Protein AF-F3C8N7-F1 (afdb_monomer)

Mean predicted aligned error: 11.0 Å

Solvent-accessible surface area (backbone atoms only — not comparable to full-atom values): 7914 Å² total; per-residue (Å²): 116,58,71,68,59,52,51,53,50,13,52,61,64,17,47,60,56,50,54,54,50,49,57,53,52,74,71,42,91,76,75,49,71,67,58,54,52,52,49,19,49,53,39,10,51,47,38,27,49,31,19,52,53,19,21,53,52,24,46,58,45,54,74,74,28,87,86,47,69,67,61,54,56,51,51,55,50,50,54,50,52,49,50,51,49,50,56,68,68,52,68,75,90,74,71,69,91,76,67,103,79,82,56,69,64,59,53,50,51,51,49,38,54,62,50,31,53,59,41,19,54,50,13,26,56,44,46,80,42,92,56,66,59,68,62,51,17,50,45,24,11,50,49,35,40,107

Sequence (146 aa):
MNPISLLFLALAMSTDAFAAALGKGASLHKPRFIEALRTGLIFGAIETITPVIGWGIGQVAARFAESWDHWIAFTLLLVLGLHMIYNGIKHDDDEEQEKPGQHSFWILAVTAFATSIDALAVGVGLAFVDVNIVIAALAIGLATTV

Organism: NCBI:txid875330

Radius of gyration: 16.96 Å; Cα contacts (8 Å, |Δi|>4): 131; chains: 1; bounding box: 47×24×51 Å

Secondary structure (DSSP, 8-state):
--HHHHHHHHHHHHHHHHHHHHHHHHHSSS--HHHHHHHHHHHHHHHHHHHHHHHHHHHHHHHH-TTTHHHHHHHHHHHHHHHHHHHHHS--TT-----TTS-HHHHHHHHHHHHTHHHHHHHHHHTTS---HHHHHHHHHHHHH-

Foldseek 3Di:
DPVVVLLVVLLVLLVLLVVVLVVVVVVDPDDDPVNLLVLLLLLLVLLLVQLVLLLVVLLVVCVVCPPPVPVVLVVLVVVVVVVVVVVVVPPPPPPDPPDPPDCPVVVSNVSSNVSSVVSSSVSSVCNVPPDDSNVSSNSNSVSNSD

InterPro domains:
  IPR003810 Putative manganese efflux pump [PF02659] (31-146)
  IPR003810 Putative manganese efflux pump [PTHR35529] (1-146)
  IPR022929 Manganese exporter MntP [MF_01521] (1-146)

pLDDT: mean 72.27, std 13.89, range [35.53, 88.5]

Structure (mmCIF, N/CA/C/O backbone):
data_AF-F3C8N7-F1
#
_entry.id   AF-F3C8N7-F1
#
loop_
_atom_site.group_PDB
_atom_site.id
_atom_site.type_symbol
_atom_site.label_atom_id
_atom_site.label_alt_id
_atom_site.label_comp_id
_atom_site.label_asym_id
_atom_site.label_entity_id
_atom_site.label_seq_id
_atom_site.pdbx_PDB_ins_code
_atom_site.Cartn_x
_atom_site.Cartn_y
_atom_site.Cartn_z
_atom_site.occupancy
_atom_site.B_iso_or_equiv
_atom_site.auth_seq_id
_atom_site.auth_comp_id
_atom_site.auth_asym_id
_atom_site.auth_atom_id
_atom_site.pdbx_PDB_model_num
ATOM 1 N N . MET A 1 1 ? 16.651 1.439 -5.099 1.00 66.62 1 MET A N 1
ATOM 2 C CA . MET A 1 1 ? 16.127 2.529 -4.232 1.00 66.62 1 MET A CA 1
ATOM 3 C C . MET A 1 1 ? 16.874 2.569 -2.902 1.00 66.62 1 MET A C 1
ATOM 5 O O . MET A 1 1 ? 17.287 1.518 -2.430 1.00 66.62 1 MET A O 1
ATOM 9 N N . ASN A 1 2 ? 17.042 3.752 -2.298 1.00 83.44 2 ASN A N 1
ATOM 10 C CA . ASN A 1 2 ? 17.545 3.886 -0.923 1.00 83.44 2 ASN A CA 1
ATOM 11 C C . ASN A 1 2 ? 16.449 3.421 0.067 1.00 83.44 2 ASN A C 1
ATOM 13 O O . ASN A 1 2 ? 15.290 3.791 -0.137 1.00 83.44 2 ASN A O 1
ATOM 17 N N . PRO A 1 3 ? 16.768 2.643 1.121 1.00 80.62 3 PRO A N 1
ATOM 18 C CA . PRO A 1 3 ? 15.795 2.218 2.136 1.00 80.62 3 PRO A CA 1
ATOM 19 C C . PRO A 1 3 ? 15.008 3.375 2.771 1.00 80.62 3 PRO A C 1
ATOM 21 O O . PRO A 1 3 ? 13.836 3.206 3.089 1.00 80.62 3 PRO A O 1
ATOM 24 N N . ILE A 1 4 ? 15.602 4.567 2.885 1.00 86.44 4 ILE A N 1
ATOM 25 C CA . ILE A 1 4 ? 14.912 5.765 3.391 1.00 86.44 4 ILE A CA 1
ATOM 26 C C . ILE A 1 4 ? 13.778 6.190 2.446 1.00 86.44 4 ILE A C 1
ATOM 28 O O .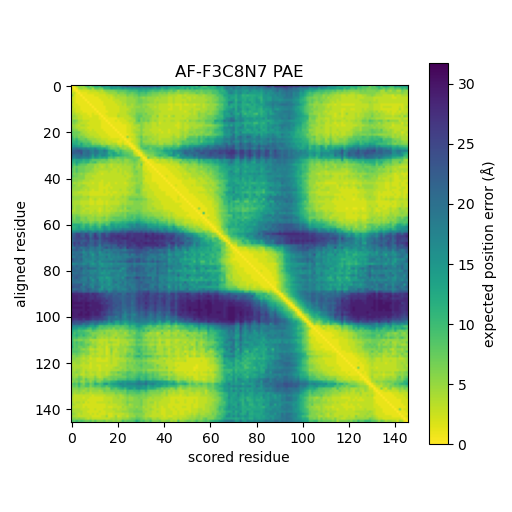 ILE A 1 4 ? 12.677 6.487 2.894 1.00 86.44 4 ILE A O 1
ATOM 32 N N . SER A 1 5 ? 14.015 6.177 1.131 1.00 85.56 5 SER A N 1
ATOM 33 C CA . SER A 1 5 ? 12.989 6.512 0.133 1.00 85.56 5 SER A CA 1
ATOM 34 C C . SER A 1 5 ? 11.854 5.493 0.121 1.00 85.56 5 SER A C 1
ATOM 36 O O . SER A 1 5 ? 10.703 5.870 -0.061 1.00 85.56 5 SER A O 1
ATOM 38 N N .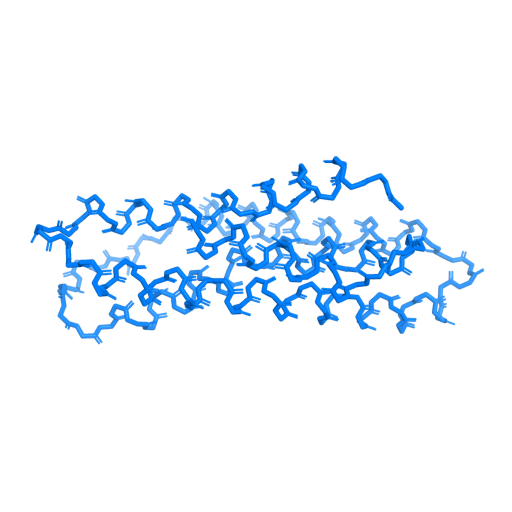 LEU A 1 6 ? 12.171 4.212 0.337 1.00 86.38 6 LEU A N 1
ATOM 39 C CA . LEU A 1 6 ? 11.162 3.163 0.455 1.00 86.38 6 LEU A CA 1
ATOM 40 C C . LEU A 1 6 ? 10.290 3.360 1.702 1.00 86.38 6 LEU A C 1
ATOM 42 O O . LEU A 1 6 ? 9.078 3.208 1.617 1.00 86.38 6 LEU A O 1
ATOM 46 N N . LEU A 1 7 ? 10.892 3.738 2.832 1.00 86.44 7 LEU A N 1
ATOM 47 C CA . LEU A 1 7 ? 10.157 4.053 4.055 1.00 86.44 7 LEU A CA 1
ATOM 48 C C . LEU A 1 7 ? 9.205 5.240 3.845 1.00 86.44 7 LEU A C 1
ATOM 50 O O . LEU A 1 7 ? 8.037 5.157 4.207 1.00 86.44 7 LEU A O 1
ATOM 54 N N . PHE A 1 8 ? 9.686 6.327 3.233 1.00 88.50 8 PHE A N 1
ATOM 55 C CA . PHE A 1 8 ? 8.840 7.484 2.930 1.00 88.50 8 PHE A CA 1
ATOM 56 C C . PHE A 1 8 ? 7.712 7.143 1.957 1.00 88.50 8 PHE A C 1
ATOM 58 O O . PHE A 1 8 ? 6.597 7.610 2.158 1.00 88.50 8 PHE A O 1
ATOM 65 N N . LEU A 1 9 ? 7.977 6.312 0.945 1.00 87.50 9 LEU A N 1
ATOM 66 C CA . LEU A 1 9 ? 6.945 5.826 0.031 1.00 87.50 9 LEU A CA 1
ATOM 67 C C . LEU A 1 9 ? 5.885 5.009 0.781 1.00 87.50 9 LEU A C 1
ATOM 69 O O . LEU A 1 9 ? 4.698 5.260 0.618 1.00 87.50 9 LEU A O 1
ATOM 73 N N . ALA A 1 10 ? 6.312 4.075 1.632 1.00 86.12 10 ALA A N 1
ATOM 74 C CA . ALA A 1 10 ? 5.411 3.241 2.419 1.00 86.12 10 ALA A CA 1
ATOM 75 C C . ALA A 1 10 ? 4.523 4.065 3.361 1.00 86.12 10 ALA A C 1
ATOM 77 O O . ALA A 1 10 ? 3.317 3.849 3.417 1.00 86.12 10 ALA A O 1
ATOM 78 N N . LEU A 1 11 ? 5.101 5.049 4.055 1.00 86.38 11 LEU A N 1
ATOM 79 C CA . LEU A 1 11 ? 4.339 5.950 4.919 1.00 86.38 11 LEU A CA 1
ATOM 80 C C . LEU A 1 11 ? 3.381 6.841 4.126 1.00 86.38 11 LEU A C 1
ATOM 82 O O . LEU A 1 11 ? 2.253 7.040 4.561 1.00 86.38 11 LEU A O 1
ATOM 86 N N . ALA A 1 12 ? 3.804 7.350 2.966 1.00 87.25 12 ALA A N 1
ATOM 87 C CA . ALA A 1 12 ? 2.946 8.170 2.119 1.00 87.25 12 ALA A CA 1
ATOM 88 C C . ALA A 1 12 ? 1.700 7.393 1.662 1.00 87.25 12 ALA A C 1
ATOM 90 O O . ALA A 1 12 ? 0.598 7.922 1.775 1.00 87.25 12 ALA A O 1
ATOM 91 N N . MET A 1 13 ? 1.864 6.137 1.234 1.00 85.31 13 MET A N 1
ATOM 92 C CA . MET A 1 13 ? 0.763 5.276 0.770 1.00 85.31 13 MET A CA 1
ATOM 93 C C . MET A 1 13 ? -0.161 4.787 1.891 1.00 85.31 13 MET A C 1
ATOM 95 O O . MET A 1 13 ? -1.336 4.540 1.664 1.00 85.31 13 MET A O 1
ATOM 99 N N . SER A 1 14 ? 0.321 4.716 3.131 1.00 87.00 14 SER A N 1
ATOM 100 C CA . SER A 1 14 ? -0.519 4.361 4.286 1.00 87.00 14 SER A CA 1
ATOM 101 C C . SER A 1 14 ? -1.517 5.471 4.681 1.00 87.00 14 SER A C 1
ATOM 103 O O . SER A 1 14 ? -2.497 5.217 5.385 1.00 87.00 14 SER A O 1
ATOM 105 N N . THR A 1 15 ? -1.320 6.712 4.216 1.00 86.19 15 THR A N 1
ATOM 106 C CA . THR A 1 15 ? -2.066 7.894 4.697 1.00 86.19 15 THR A CA 1
ATOM 107 C C . THR A 1 15 ? -3.582 7.796 4.486 1.00 86.19 15 THR A C 1
ATOM 109 O O . THR A 1 15 ? -4.343 8.129 5.398 1.00 86.19 15 THR A O 1
ATOM 112 N N . ASP A 1 16 ? -4.034 7.312 3.329 1.00 81.75 16 ASP A N 1
ATOM 113 C CA . ASP A 1 16 ? -5.465 7.243 2.998 1.00 81.75 16 ASP A CA 1
ATOM 114 C C . ASP A 1 16 ? -6.182 6.163 3.825 1.00 81.75 16 ASP A C 1
ATOM 116 O O . ASP A 1 16 ? -7.266 6.38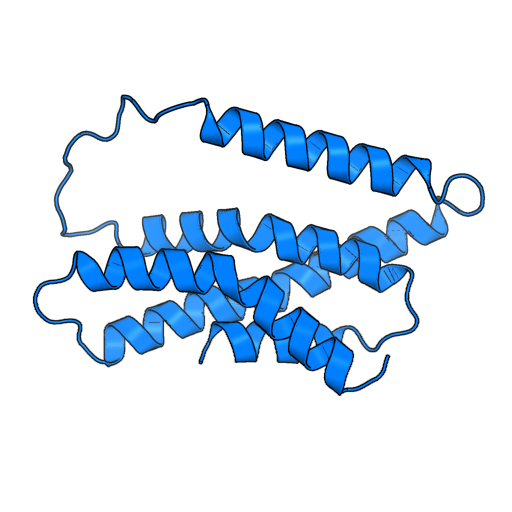8 4.377 1.00 81.75 16 ASP A O 1
ATOM 120 N N . ALA A 1 17 ? -5.527 5.015 4.013 1.00 81.94 17 ALA A N 1
ATOM 121 C CA . ALA A 1 17 ? -5.994 3.950 4.894 1.00 81.94 17 ALA A CA 1
ATOM 122 C C . ALA A 1 17 ? -6.015 4.386 6.372 1.00 81.94 17 ALA A C 1
ATOM 124 O O . ALA A 1 17 ? -6.970 4.096 7.100 1.00 81.94 17 ALA A O 1
ATOM 125 N N . PHE A 1 18 ? -5.002 5.138 6.812 1.00 82.06 18 PHE A N 1
ATOM 126 C CA . PHE A 1 18 ? -4.936 5.712 8.155 1.00 82.06 18 PHE A CA 1
ATOM 127 C C . PHE A 1 18 ? -6.072 6.712 8.411 1.00 82.06 18 PHE A C 1
ATOM 129 O O . PHE A 1 18 ? -6.735 6.646 9.451 1.00 82.06 18 PHE A O 1
ATOM 136 N N . ALA A 1 19 ? -6.359 7.597 7.454 1.00 80.94 19 ALA A N 1
ATOM 137 C CA . ALA A 1 19 ? -7.461 8.553 7.547 1.00 80.94 19 ALA A CA 1
ATOM 138 C C . ALA A 1 19 ? -8.826 7.846 7.648 1.00 80.94 19 ALA A C 1
ATOM 140 O O . ALA A 1 19 ? -9.637 8.183 8.517 1.00 80.94 19 ALA A O 1
ATOM 141 N N . ALA A 1 20 ? -9.058 6.816 6.828 1.00 76.00 20 ALA A N 1
ATOM 142 C CA . ALA A 1 20 ? -10.273 6.003 6.882 1.00 76.00 20 ALA A CA 1
ATOM 143 C C . ALA A 1 20 ? -10.424 5.260 8.225 1.00 76.00 20 ALA A C 1
ATOM 145 O O . ALA A 1 20 ? -11.511 5.236 8.817 1.00 76.00 20 ALA A O 1
ATOM 146 N N . ALA A 1 21 ? -9.334 4.688 8.747 1.00 76.44 21 ALA A N 1
ATOM 147 C CA . ALA A 1 21 ? -9.323 3.999 10.035 1.00 76.44 21 ALA A CA 1
ATOM 148 C C . ALA A 1 21 ? -9.600 4.955 11.209 1.00 76.44 21 ALA A C 1
ATOM 150 O O . ALA A 1 21 ? -10.382 4.612 12.102 1.00 76.44 21 ALA A O 1
ATOM 151 N N . LEU A 1 22 ? -9.028 6.164 11.192 1.00 77.62 22 LEU A N 1
ATOM 152 C CA . LEU A 1 22 ? -9.314 7.214 12.174 1.00 77.62 22 LEU A CA 1
ATOM 153 C C . LEU A 1 22 ? -10.774 7.670 12.122 1.00 77.62 22 LEU A C 1
ATOM 155 O O . LEU A 1 22 ? -11.411 7.762 13.172 1.00 77.62 22 LEU A O 1
ATOM 159 N N . GLY A 1 23 ? -11.323 7.911 10.928 1.00 74.62 23 GLY A N 1
ATOM 160 C CA . GLY A 1 23 ? -12.725 8.306 10.757 1.00 74.62 23 GLY A CA 1
ATOM 161 C C . GLY A 1 23 ? -13.686 7.269 11.342 1.00 74.62 23 GLY A C 1
ATOM 162 O O . GLY A 1 23 ? -14.598 7.602 12.102 1.00 74.62 23 GLY A O 1
ATOM 163 N N . LYS A 1 24 ? -13.414 5.983 11.092 1.00 70.50 24 LYS A N 1
ATOM 164 C CA . LYS A 1 24 ? -14.165 4.883 11.703 1.00 70.50 24 LYS A CA 1
ATOM 165 C C . LYS A 1 24 ? -13.975 4.817 13.222 1.00 70.50 24 LYS A C 1
ATOM 167 O O . LYS A 1 24 ? -14.947 4.631 13.953 1.00 70.50 24 LYS A O 1
ATOM 172 N N . GLY A 1 25 ? -12.740 4.961 13.701 1.00 70.19 25 GLY A N 1
ATOM 173 C CA . GLY A 1 25 ? -12.397 4.927 15.124 1.00 70.19 25 GLY A CA 1
ATOM 174 C C . GLY A 1 25 ? -13.067 6.039 15.933 1.00 70.19 25 GLY A C 1
ATOM 175 O O . GLY A 1 25 ? -13.527 5.783 17.043 1.00 70.19 25 GLY A O 1
ATOM 176 N N . ALA A 1 26 ? -13.191 7.239 15.363 1.00 73.75 26 ALA A N 1
ATOM 177 C CA . ALA A 1 26 ? -13.865 8.379 15.981 1.00 73.75 26 ALA A CA 1
ATOM 178 C C . ALA A 1 26 ? -15.389 8.184 16.112 1.00 73.75 26 ALA A C 1
ATOM 180 O O . ALA A 1 26 ? -16.000 8.713 17.038 1.00 73.75 26 ALA A O 1
ATOM 181 N N . SER A 1 27 ? -15.997 7.398 15.218 1.00 65.12 27 SER A N 1
ATOM 182 C CA . SER A 1 27 ? -17.431 7.075 15.240 1.00 65.12 27 SER A CA 1
ATOM 183 C C . SER A 1 27 ? -17.786 5.959 16.247 1.00 65.12 27 SER A C 1
ATOM 185 O O . SER A 1 27 ? -18.922 5.850 16.713 1.00 65.12 27 SER A O 1
ATOM 187 N N . LEU A 1 28 ? -16.810 5.137 16.656 1.00 64.50 28 LEU A N 1
ATOM 188 C CA . LEU A 1 28 ? -17.009 4.006 17.571 1.00 64.50 28 LEU A CA 1
ATOM 189 C C . LEU A 1 28 ? -16.961 4.433 19.052 1.00 64.50 28 LEU A C 1
ATOM 191 O O . LEU A 1 28 ? -15.915 4.775 19.600 1.00 64.50 28 LEU A O 1
ATOM 195 N N . HIS A 1 29 ? -18.087 4.311 19.760 1.00 51.69 29 HIS A N 1
ATOM 196 C CA . HIS A 1 29 ? -18.135 4.447 21.222 1.00 51.69 29 HIS A CA 1
ATOM 197 C C . HIS A 1 29 ? -17.500 3.209 21.896 1.00 51.69 29 HIS A C 1
ATOM 199 O O . HIS A 1 29 ? -18.169 2.199 22.106 1.00 51.69 29 HIS A O 1
ATOM 205 N N . LYS A 1 30 ? -16.212 3.313 22.269 1.00 57.28 30 LYS A N 1
ATOM 206 C CA . LYS A 1 30 ? -15.316 2.263 22.822 1.00 57.28 30 LYS A CA 1
ATOM 207 C C . LYS A 1 30 ? -14.750 1.296 21.767 1.00 57.28 30 LYS A C 1
ATOM 209 O O . LYS A 1 30 ? -15.174 0.139 21.710 1.00 57.28 30 LYS A O 1
ATOM 214 N N . PRO A 1 31 ? -13.744 1.723 20.982 1.00 63.47 31 PRO A N 1
ATOM 215 C CA . PRO A 1 31 ? -13.062 0.828 20.058 1.00 63.47 31 PRO A CA 1
ATOM 216 C C . PRO A 1 31 ? -12.375 -0.297 20.838 1.00 63.47 31 PRO A C 1
ATOM 218 O O . PRO A 1 31 ? -11.564 -0.059 21.737 1.00 63.47 31 PRO A O 1
ATOM 221 N N . ARG A 1 32 ? -12.705 -1.550 20.518 1.00 73.44 32 ARG A N 1
ATOM 222 C CA . ARG A 1 32 ? -11.970 -2.698 21.060 1.00 73.44 32 ARG A CA 1
ATOM 223 C C . ARG A 1 32 ? -10.675 -2.848 20.276 1.00 73.44 32 ARG A C 1
ATOM 225 O O . ARG A 1 32 ? -10.687 -2.779 19.052 1.00 73.44 32 ARG A O 1
ATOM 232 N N . PHE A 1 33 ? -9.579 -3.157 20.964 1.00 75.56 33 PHE A N 1
ATOM 233 C CA . PHE A 1 33 ? -8.271 -3.379 20.330 1.00 75.56 33 PHE A CA 1
ATOM 234 C C . PHE A 1 33 ? -8.327 -4.425 19.197 1.00 75.56 33 PHE A C 1
ATOM 236 O O . PHE A 1 33 ? -7.654 -4.300 18.181 1.00 75.56 33 PHE A O 1
ATOM 243 N N . ILE A 1 34 ? -9.210 -5.418 19.335 1.00 76.81 34 ILE A N 1
ATOM 244 C CA . ILE A 1 34 ? -9.465 -6.456 18.327 1.00 76.81 34 ILE A CA 1
ATOM 245 C C . ILE A 1 34 ? -10.061 -5.876 17.031 1.00 76.81 34 ILE A C 1
ATOM 247 O O . ILE A 1 34 ? -9.732 -6.346 15.946 1.00 76.81 34 ILE A O 1
ATOM 251 N N . GLU A 1 35 ? -10.926 -4.863 17.113 1.00 73.50 35 GLU A N 1
ATOM 252 C CA . GLU A 1 35 ? -11.527 -4.221 15.935 1.00 73.50 35 GLU A CA 1
ATOM 253 C C . GLU A 1 35 ? -10.525 -3.316 15.215 1.00 73.50 35 GLU A C 1
ATOM 255 O O . GLU A 1 35 ? -10.504 -3.302 13.984 1.00 73.50 35 GLU A O 1
ATOM 260 N N . ALA A 1 36 ? -9.660 -2.627 15.966 1.00 75.81 36 ALA A N 1
ATOM 261 C CA . ALA A 1 36 ? -8.547 -1.864 15.407 1.00 75.81 36 ALA A CA 1
ATOM 262 C C . ALA A 1 36 ? -7.568 -2.789 14.668 1.00 75.81 36 ALA A C 1
ATOM 264 O O . ALA A 1 36 ? -7.293 -2.571 13.491 1.00 75.81 36 ALA A O 1
ATOM 265 N N . LEU A 1 37 ? -7.151 -3.889 15.306 1.00 81.88 37 LEU A N 1
ATOM 266 C CA . LEU A 1 37 ? -6.253 -4.873 14.698 1.00 81.88 37 LEU A CA 1
ATOM 267 C C . LEU A 1 37 ? -6.873 -5.534 13.458 1.00 81.88 37 LEU A C 1
ATOM 269 O O . LEU A 1 37 ? -6.204 -5.705 12.444 1.00 81.88 37 LEU A O 1
ATOM 273 N N . ARG A 1 38 ? -8.166 -5.879 13.509 1.00 79.88 38 ARG A N 1
ATOM 274 C CA . ARG A 1 38 ? -8.882 -6.430 12.351 1.00 79.88 38 ARG A CA 1
ATOM 275 C C . ARG A 1 38 ? -8.941 -5.427 11.201 1.00 79.88 38 ARG A C 1
ATOM 277 O O . ARG A 1 38 ? -8.789 -5.831 10.057 1.00 79.88 38 ARG A O 1
ATOM 284 N N . THR A 1 39 ? -9.165 -4.149 11.498 1.00 80.19 39 THR A N 1
ATOM 285 C CA . THR A 1 39 ? -9.211 -3.086 10.485 1.00 80.19 39 THR A CA 1
ATOM 286 C C . THR A 1 39 ? -7.835 -2.892 9.848 1.00 80.19 39 THR A C 1
ATOM 288 O O . THR A 1 39 ? -7.734 -2.989 8.6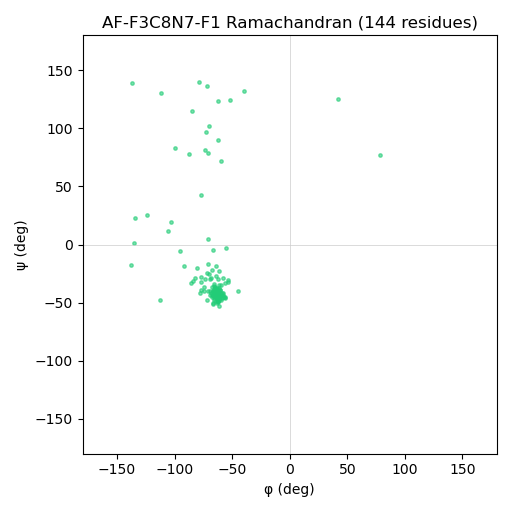29 1.00 80.19 39 THR A O 1
ATOM 291 N N . GLY A 1 40 ? -6.777 -2.744 10.652 1.00 83.25 40 GLY A N 1
ATOM 292 C CA . GLY A 1 40 ? -5.399 -2.620 10.164 1.00 83.25 40 GLY A CA 1
ATOM 293 C C . GLY A 1 40 ? -4.957 -3.817 9.320 1.00 83.25 40 GLY A C 1
ATOM 294 O O . GLY A 1 40 ? -4.395 -3.633 8.248 1.00 83.25 40 GLY A O 1
ATOM 295 N N . LEU A 1 41 ? -5.297 -5.048 9.722 1.00 85.69 41 LEU A N 1
ATOM 296 C CA . LEU A 1 41 ? -4.990 -6.245 8.929 1.00 85.69 41 LEU A CA 1
ATOM 297 C C . LEU A 1 41 ? -5.723 -6.286 7.582 1.00 85.69 41 LEU A C 1
ATOM 299 O O . LEU A 1 41 ? -5.147 -6.746 6.601 1.00 85.69 41 LEU A O 1
ATOM 303 N N . ILE A 1 42 ? -6.981 -5.836 7.518 1.00 84.50 42 ILE A N 1
ATOM 304 C CA . ILE A 1 42 ? -7.740 -5.798 6.257 1.00 84.50 42 ILE A CA 1
ATOM 305 C C . ILE A 1 42 ? -7.115 -4.776 5.305 1.00 84.50 42 ILE A C 1
ATOM 307 O O . ILE A 1 42 ? -6.813 -5.125 4.164 1.00 84.50 42 ILE A O 1
ATOM 311 N N . PHE A 1 43 ? -6.889 -3.547 5.777 1.00 85.38 43 PHE A N 1
ATOM 312 C CA . PHE A 1 43 ? -6.270 -2.497 4.969 1.00 85.38 43 PHE A CA 1
ATOM 313 C C . PHE A 1 43 ? -4.849 -2.877 4.552 1.00 85.38 43 PHE A C 1
ATOM 315 O O . PHE A 1 43 ? -4.533 -2.808 3.373 1.00 85.38 43 PHE A O 1
ATOM 322 N N . GLY A 1 44 ? -4.024 -3.367 5.477 1.00 86.12 44 GLY A N 1
ATOM 323 C CA . GLY A 1 44 ? -2.654 -3.784 5.190 1.00 86.12 44 GLY A CA 1
ATOM 324 C C . GLY A 1 44 ? -2.556 -4.954 4.213 1.00 86.12 44 GLY A C 1
ATOM 325 O O . GLY A 1 44 ? -1.673 -4.964 3.359 1.00 86.12 44 GLY A O 1
ATOM 326 N N . ALA A 1 45 ? -3.472 -5.926 4.277 1.00 87.44 45 ALA A N 1
ATOM 327 C CA . ALA A 1 45 ? -3.509 -7.022 3.309 1.00 87.44 45 ALA A CA 1
ATOM 328 C C . ALA A 1 45 ? -3.859 -6.525 1.901 1.00 87.44 45 ALA A C 1
ATOM 330 O O . ALA A 1 45 ? -3.199 -6.917 0.938 1.00 87.44 45 ALA A O 1
ATOM 331 N N . ILE A 1 46 ? -4.859 -5.647 1.785 1.00 85.62 46 ILE A N 1
ATOM 332 C CA . ILE A 1 46 ? -5.246 -5.040 0.507 1.00 85.62 46 ILE A CA 1
ATOM 333 C C . ILE A 1 46 ? -4.078 -4.200 -0.031 1.00 85.62 46 ILE A C 1
ATOM 335 O O . ILE A 1 46 ? -3.606 -4.464 -1.131 1.00 85.62 46 ILE A O 1
ATOM 339 N N . GLU A 1 47 ? -3.501 -3.322 0.788 1.00 87.50 47 GLU A N 1
ATOM 340 C CA . GLU A 1 47 ? -2.328 -2.501 0.452 1.00 87.50 47 GLU A CA 1
ATOM 341 C C . GLU A 1 47 ? -1.055 -3.292 0.128 1.00 87.50 47 GLU A C 1
ATOM 343 O O . GLU A 1 47 ? -0.175 -2.808 -0.572 1.00 87.50 47 GLU A O 1
ATOM 348 N N . THR A 1 48 ? -0.927 -4.536 0.592 1.00 88.38 48 THR A N 1
ATOM 349 C CA . THR A 1 48 ? 0.186 -5.404 0.171 1.00 88.38 48 THR A CA 1
ATOM 350 C C . THR A 1 48 ? -0.066 -5.980 -1.221 1.00 88.38 48 THR A C 1
ATOM 352 O O . THR A 1 48 ? 0.846 -6.098 -2.037 1.00 88.38 48 THR A O 1
ATOM 355 N N . ILE A 1 49 ? -1.303 -6.394 -1.498 1.00 88.00 49 ILE A N 1
ATOM 356 C CA . ILE A 1 49 ? -1.665 -7.079 -2.743 1.00 88.00 49 ILE A CA 1
ATOM 357 C C . ILE A 1 49 ? -1.714 -6.085 -3.905 1.00 88.00 49 ILE A C 1
ATOM 359 O O . ILE A 1 49 ? -1.262 -6.386 -5.012 1.00 88.00 49 ILE A O 1
ATOM 363 N N . THR A 1 50 ? -2.238 -4.892 -3.661 1.00 86.69 50 THR A N 1
ATOM 364 C CA . THR A 1 50 ? -2.561 -3.929 -4.706 1.00 86.69 50 THR A CA 1
ATOM 365 C C . THR A 1 50 ? -1.336 -3.396 -5.480 1.00 86.69 50 THR A C 1
ATOM 367 O O . THR A 1 50 ? -1.375 -3.428 -6.716 1.00 86.69 50 THR A O 1
ATOM 370 N N . PRO A 1 51 ? -0.196 -3.043 -4.847 1.00 86.38 51 PRO A N 1
ATOM 371 C CA . PRO A 1 51 ? 1.043 -2.701 -5.550 1.00 86.38 51 PRO A CA 1
ATOM 372 C C . PRO A 1 51 ? 1.597 -3.846 -6.396 1.00 86.38 51 PRO A C 1
ATOM 374 O O . PRO A 1 51 ? 2.153 -3.609 -7.466 1.00 86.38 51 PRO A O 1
ATOM 377 N N . VAL A 1 52 ? 1.439 -5.098 -5.950 1.00 87.19 52 VAL A N 1
ATOM 378 C CA . VAL A 1 52 ? 1.898 -6.282 -6.696 1.00 87.19 52 VAL A CA 1
ATOM 379 C C . VAL A 1 52 ? 1.069 -6.468 -7.966 1.00 87.19 52 VAL A C 1
ATOM 381 O O . VAL A 1 52 ? 1.628 -6.744 -9.030 1.00 87.19 52 VAL A O 1
ATOM 384 N N . ILE A 1 53 ? -0.251 -6.271 -7.879 1.00 85.25 53 ILE A N 1
ATOM 385 C CA . ILE A 1 53 ? -1.143 -6.279 -9.046 1.00 85.25 53 ILE A CA 1
ATOM 386 C C . ILE A 1 53 ? -0.760 -5.147 -10.004 1.00 85.25 53 ILE A C 1
ATOM 388 O O . ILE A 1 53 ? -0.570 -5.398 -11.195 1.00 85.25 53 ILE A O 1
ATOM 392 N N . GLY A 1 54 ? -0.590 -3.927 -9.488 1.00 83.75 54 GLY A N 1
ATOM 393 C CA . GLY A 1 54 ? -0.160 -2.770 -10.272 1.00 83.75 54 GLY A CA 1
ATOM 394 C C . GLY A 1 54 ? 1.163 -3.017 -10.991 1.00 83.75 54 GLY A C 1
ATOM 395 O O . GLY A 1 54 ? 1.271 -2.801 -12.195 1.00 83.75 54 GLY A O 1
ATOM 396 N N . TRP A 1 55 ? 2.150 -3.571 -10.292 1.00 85.88 55 TRP A N 1
ATOM 397 C CA . TRP A 1 55 ? 3.442 -3.932 -10.869 1.00 85.88 55 TRP A CA 1
ATOM 398 C C . TRP A 1 55 ? 3.327 -4.995 -11.963 1.00 85.88 55 TRP A C 1
ATOM 400 O O . TRP A 1 55 ? 3.979 -4.884 -12.999 1.00 85.88 55 TRP A O 1
ATOM 410 N N . GLY A 1 56 ? 2.464 -6.001 -11.782 1.00 82.06 56 GLY A N 1
ATOM 411 C CA . GLY A 1 56 ? 2.187 -7.010 -12.805 1.00 82.06 56 GLY A CA 1
ATOM 412 C C . GLY A 1 56 ? 1.591 -6.401 -14.078 1.00 82.06 56 GLY A C 1
ATOM 413 O O . GLY A 1 56 ? 2.050 -6.705 -15.180 1.00 82.06 56 GLY A O 1
ATOM 414 N N . ILE A 1 57 ? 0.623 -5.490 -13.931 1.00 79.56 57 ILE A N 1
ATOM 415 C CA . ILE A 1 57 ? 0.052 -4.720 -15.047 1.00 79.56 57 ILE A CA 1
ATOM 416 C C . ILE A 1 57 ? 1.142 -3.865 -15.709 1.00 79.56 57 ILE A C 1
ATOM 418 O O . ILE A 1 57 ? 1.263 -3.867 -16.934 1.00 79.56 57 ILE A O 1
ATOM 422 N N . GLY A 1 58 ? 1.972 -3.190 -14.909 1.00 74.94 58 GLY A N 1
ATOM 423 C CA . GLY A 1 58 ? 3.089 -2.369 -15.373 1.00 74.94 58 GLY A CA 1
ATOM 424 C C . GLY A 1 58 ? 4.133 -3.162 -16.157 1.00 74.94 58 GLY A C 1
ATOM 425 O O . GLY A 1 58 ? 4.584 -2.697 -17.195 1.00 74.94 58 GLY A O 1
ATOM 426 N N . GLN A 1 59 ? 4.457 -4.391 -15.750 1.00 75.69 59 GLN A N 1
ATOM 427 C CA . GLN A 1 59 ? 5.367 -5.267 -16.496 1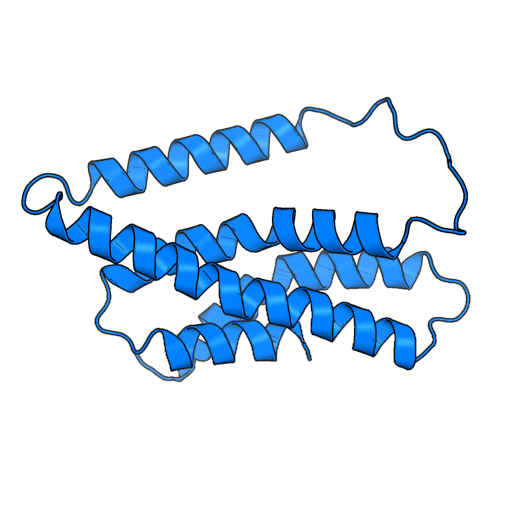.00 75.69 59 GLN A CA 1
ATOM 428 C C . GLN A 1 59 ? 4.805 -5.688 -17.857 1.00 75.69 59 GLN A C 1
ATOM 430 O O . GLN A 1 59 ? 5.536 -5.720 -18.848 1.00 75.69 59 GLN A O 1
ATOM 435 N N . VAL A 1 60 ? 3.512 -6.019 -17.924 1.00 70.75 60 VAL A N 1
ATOM 436 C CA . VAL A 1 60 ? 2.853 -6.354 -19.196 1.00 70.75 60 VAL A CA 1
ATOM 437 C C . VAL A 1 60 ? 2.811 -5.127 -20.107 1.00 70.75 60 VAL A C 1
ATOM 439 O O . VAL A 1 60 ? 3.099 -5.241 -21.298 1.00 70.75 60 VAL A O 1
ATOM 442 N N . ALA A 1 61 ? 2.526 -3.953 -19.541 1.00 65.62 61 ALA A N 1
ATOM 443 C CA . ALA A 1 61 ? 2.550 -2.685 -20.257 1.00 65.62 61 ALA A CA 1
ATOM 444 C C . ALA A 1 61 ? 3.960 -2.338 -20.760 1.00 65.62 61 ALA A C 1
ATOM 446 O O . ALA A 1 61 ? 4.100 -2.021 -21.934 1.00 65.62 61 ALA A O 1
ATOM 447 N N . ALA A 1 62 ? 5.004 -2.485 -19.939 1.00 63.00 62 ALA A N 1
ATOM 448 C CA . ALA A 1 62 ? 6.397 -2.217 -20.307 1.00 63.00 62 ALA A CA 1
ATOM 449 C C . ALA A 1 62 ? 6.869 -3.080 -21.489 1.00 63.00 62 ALA A C 1
ATOM 451 O O . ALA A 1 62 ? 7.588 -2.602 -22.360 1.00 63.00 62 ALA A O 1
ATOM 452 N N . ARG A 1 63 ? 6.398 -4.332 -21.587 1.00 63.59 63 ARG A N 1
ATOM 453 C CA . ARG A 1 63 ? 6.673 -5.198 -22.750 1.00 63.59 63 ARG A CA 1
ATOM 454 C C . ARG A 1 63 ? 5.961 -4.762 -24.034 1.00 63.59 63 ARG A C 1
ATOM 456 O O . ARG A 1 63 ? 6.430 -5.095 -25.115 1.00 63.59 63 ARG A O 1
ATOM 463 N N . PHE A 1 64 ? 4.839 -4.052 -23.930 1.00 56.50 64 PHE A N 1
ATOM 464 C CA . PHE A 1 64 ? 4.120 -3.470 -25.071 1.00 56.50 64 PHE A CA 1
ATOM 465 C C . PHE A 1 64 ? 4.561 -2.027 -25.385 1.00 56.50 64 PHE A C 1
ATOM 467 O O . PHE A 1 64 ? 4.314 -1.541 -26.487 1.00 56.50 64 PHE A O 1
ATOM 474 N N . ALA A 1 65 ? 5.205 -1.345 -24.434 1.00 53.66 65 ALA A N 1
ATOM 475 C CA . ALA A 1 65 ? 5.457 0.094 -24.439 1.00 53.66 65 ALA A CA 1
ATOM 476 C C . ALA A 1 65 ? 6.891 0.502 -24.815 1.00 53.66 65 ALA A C 1
ATOM 478 O O . ALA A 1 65 ? 7.239 1.660 -24.606 1.00 53.66 65 ALA A O 1
ATOM 479 N N . GLU A 1 66 ? 7.678 -0.367 -25.467 1.00 55.72 66 GLU A N 1
ATOM 480 C CA . GLU A 1 66 ? 9.066 -0.096 -25.917 1.00 55.72 66 GLU A CA 1
ATOM 481 C C . GLU A 1 66 ? 9.224 1.160 -26.823 1.00 55.72 66 GLU A C 1
ATOM 483 O O . GLU A 1 66 ? 10.333 1.538 -27.188 1.00 55.72 66 GLU A O 1
ATOM 488 N N . SER A 1 67 ? 8.128 1.852 -27.175 1.00 56.75 67 SER A N 1
ATOM 489 C CA . SER A 1 67 ? 8.130 3.154 -27.867 1.00 56.75 67 SER A CA 1
ATOM 490 C C . SER A 1 67 ? 7.158 4.223 -27.314 1.00 56.75 67 SER A C 1
ATOM 492 O O . SER A 1 67 ? 7.122 5.326 -27.857 1.00 56.75 67 SER A O 1
ATOM 494 N N . TRP A 1 68 ? 6.384 3.955 -26.248 1.00 56.06 68 TRP A N 1
ATOM 495 C CA . TRP A 1 68 ? 5.292 4.836 -25.760 1.00 56.06 68 TRP A CA 1
ATOM 496 C C . TRP A 1 68 ? 5.279 5.059 -24.229 1.00 56.06 68 TRP A C 1
ATOM 498 O O . TRP A 1 68 ? 4.250 5.435 -23.662 1.00 56.06 68 TRP A O 1
ATOM 508 N N . ASP A 1 69 ? 6.420 4.877 -23.558 1.00 55.97 69 ASP A N 1
ATOM 509 C CA . ASP A 1 69 ? 6.582 4.903 -22.090 1.00 55.97 69 ASP A CA 1
ATOM 510 C C . ASP A 1 69 ? 5.881 6.062 -21.347 1.00 55.97 69 ASP A C 1
ATOM 512 O O . ASP A 1 69 ? 5.304 5.862 -20.281 1.00 55.97 69 ASP A O 1
ATOM 516 N N . HIS A 1 70 ? 5.888 7.289 -21.881 1.00 58.78 70 HIS A N 1
ATOM 517 C CA . HIS A 1 70 ? 5.386 8.459 -21.139 1.00 58.78 70 HIS A CA 1
ATOM 518 C C . HIS A 1 70 ? 3.872 8.683 -21.254 1.00 58.78 70 HIS A C 1
ATOM 520 O O . HIS A 1 70 ? 3.237 9.160 -20.312 1.00 58.78 70 HIS A O 1
ATOM 526 N N . TRP A 1 71 ? 3.271 8.356 -22.399 1.00 60.75 71 TRP A N 1
ATOM 527 C CA . TRP A 1 71 ? 1.856 8.659 -22.646 1.00 60.75 71 TRP A CA 1
ATOM 528 C C . TRP A 1 71 ? 0.917 7.694 -21.921 1.00 60.75 71 TRP A C 1
ATOM 530 O O . TRP A 1 71 ? -0.185 8.083 -21.535 1.00 60.75 71 TRP A O 1
ATOM 540 N N . ILE A 1 72 ? 1.355 6.459 -21.676 1.00 61.59 72 ILE A N 1
ATOM 541 C CA . ILE A 1 72 ? 0.544 5.440 -20.999 1.00 61.59 72 ILE A CA 1
ATOM 542 C C . ILE A 1 72 ? 0.390 5.775 -19.512 1.00 61.59 72 ILE A C 1
ATOM 544 O O . ILE A 1 72 ? -0.733 5.805 -19.010 1.00 61.59 72 ILE A O 1
ATOM 548 N N . ALA A 1 73 ? 1.490 6.110 -18.829 1.00 58.94 73 ALA A N 1
ATOM 549 C CA . ALA A 1 73 ? 1.455 6.551 -17.435 1.00 58.94 73 ALA A CA 1
ATOM 550 C C . ALA A 1 73 ? 0.627 7.836 -17.268 1.00 58.94 73 ALA A C 1
ATOM 552 O O . ALA A 1 73 ? -0.219 7.913 -16.380 1.00 58.94 73 ALA A O 1
ATOM 553 N N . PHE A 1 74 ? 0.801 8.812 -18.170 1.00 62.88 74 PHE A N 1
ATOM 554 C CA . PHE A 1 74 ? -0.004 10.035 -18.188 1.00 62.88 74 PHE A CA 1
ATOM 555 C C . PHE A 1 74 ? -1.501 9.744 -18.352 1.00 62.88 74 PHE A C 1
ATOM 557 O O . PHE A 1 74 ? -2.312 10.282 -17.606 1.00 62.88 74 PHE A O 1
ATOM 564 N N . THR A 1 75 ? -1.876 8.863 -19.284 1.00 63.84 75 THR A N 1
ATOM 565 C CA . THR A 1 75 ? -3.286 8.525 -19.536 1.00 63.84 75 THR A CA 1
ATOM 566 C C . THR A 1 75 ? -3.913 7.802 -18.346 1.00 63.84 75 THR A C 1
ATOM 568 O O . THR A 1 75 ? -5.021 8.145 -17.942 1.00 63.84 75 THR A O 1
ATOM 571 N N . LEU A 1 76 ? -3.200 6.845 -17.743 1.00 57.16 76 LEU A N 1
ATOM 572 C CA . LEU A 1 76 ? -3.669 6.133 -16.552 1.00 57.16 76 LEU A CA 1
ATOM 573 C C . 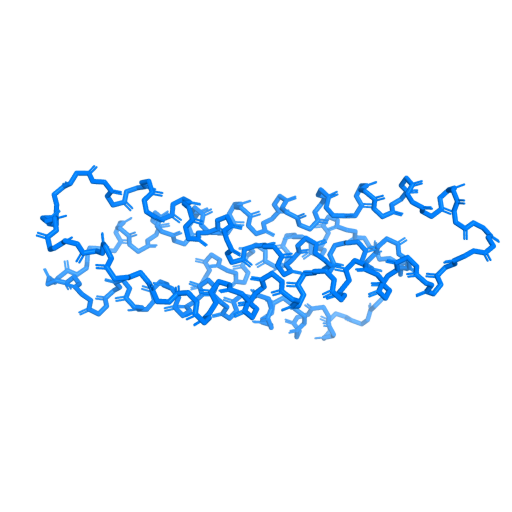LEU A 1 76 ? -3.863 7.081 -15.361 1.00 57.16 76 LEU A C 1
ATOM 575 O O . LEU A 1 76 ? -4.910 7.039 -14.719 1.00 57.16 76 LEU A O 1
ATOM 579 N N . LEU A 1 77 ? -2.900 7.975 -15.106 1.00 63.03 77 LEU A N 1
ATOM 580 C CA . LEU A 1 77 ? -2.991 8.966 -14.028 1.00 63.03 77 LEU A CA 1
ATOM 581 C C . LEU A 1 77 ? -4.077 10.015 -14.286 1.00 63.03 77 LEU A C 1
ATOM 583 O O . LEU A 1 77 ? -4.759 10.425 -13.351 1.00 63.03 77 LEU A O 1
ATOM 587 N N . LEU A 1 78 ? -4.274 10.432 -15.537 1.00 71.62 78 LEU A N 1
ATOM 588 C CA . LEU A 1 78 ? -5.312 11.390 -15.911 1.00 71.62 78 LEU A CA 1
ATOM 589 C C . LEU A 1 78 ? -6.712 10.793 -15.731 1.00 71.62 78 LEU A C 1
ATOM 591 O O . LEU A 1 78 ? -7.587 11.452 -15.174 1.00 71.62 78 LEU A O 1
ATOM 595 N N . VAL A 1 79 ? -6.919 9.541 -16.151 1.00 65.62 79 VAL A N 1
ATOM 596 C CA . VAL A 1 79 ? -8.187 8.823 -15.946 1.00 65.62 79 VAL A CA 1
ATOM 597 C C . VAL A 1 79 ? -8.450 8.603 -14.458 1.00 65.62 79 VAL A C 1
ATOM 599 O O . VAL A 1 79 ? -9.564 8.851 -13.999 1.00 65.62 79 VAL A O 1
ATOM 602 N N . LEU A 1 80 ? -7.435 8.200 -13.690 1.00 57.03 80 LEU A N 1
ATOM 603 C CA . LEU A 1 80 ? -7.565 8.006 -12.249 1.00 57.03 80 LEU A CA 1
ATOM 604 C C . LEU A 1 80 ? -7.872 9.319 -11.518 1.00 57.03 80 LEU A C 1
ATOM 606 O O . LEU A 1 80 ? -8.823 9.379 -10.741 1.00 57.03 80 LEU A O 1
ATOM 610 N N . GLY A 1 81 ? -7.120 10.383 -11.803 1.00 62.69 81 GLY A N 1
ATOM 611 C CA . GLY A 1 81 ? -7.343 11.703 -11.216 1.00 62.69 81 GLY A CA 1
ATOM 612 C C . GLY A 1 81 ? -8.742 12.238 -11.528 1.00 62.69 81 GLY A C 1
ATOM 613 O O . GLY A 1 81 ? -9.424 12.730 -10.632 1.00 62.69 81 GLY A O 1
ATOM 614 N N . LEU A 1 82 ? -9.220 12.068 -12.766 1.00 73.62 82 LEU A N 1
ATOM 615 C CA . LEU A 1 82 ? -10.597 12.406 -13.139 1.00 73.62 82 LEU A CA 1
ATOM 616 C C . LEU A 1 82 ? -11.631 11.558 -12.395 1.00 73.62 82 LEU A C 1
ATOM 618 O O . LEU A 1 82 ? -12.646 12.100 -11.969 1.00 73.62 82 LEU A O 1
ATOM 622 N N . HIS A 1 83 ? -11.387 10.260 -12.208 1.00 60.06 83 HIS A N 1
ATOM 623 C CA . HIS A 1 83 ? -12.283 9.382 -11.456 1.00 60.06 83 HIS A CA 1
ATOM 624 C C . HIS A 1 83 ? -12.363 9.776 -9.972 1.00 60.06 83 HIS A C 1
ATOM 626 O O . HIS A 1 83 ? -13.454 9.814 -9.408 1.00 60.06 83 HIS A O 1
ATOM 632 N N . MET A 1 84 ? -11.238 10.136 -9.346 1.00 57.28 84 MET A N 1
ATOM 633 C CA . MET A 1 84 ? -11.206 10.635 -7.963 1.00 57.28 84 MET A CA 1
ATOM 634 C C . MET A 1 84 ? -11.927 11.978 -7.826 1.00 57.28 84 MET A C 1
ATOM 636 O O . MET A 1 84 ? -12.694 12.164 -6.887 1.00 57.28 84 MET A O 1
ATOM 640 N N . ILE A 1 85 ? -11.740 12.895 -8.782 1.00 71.25 85 ILE A N 1
ATOM 641 C CA . ILE A 1 85 ? -12.470 14.170 -8.824 1.00 71.25 85 ILE A CA 1
ATOM 642 C C . ILE A 1 85 ? -13.971 13.922 -9.010 1.00 71.25 85 ILE A C 1
ATOM 644 O O . ILE A 1 85 ? -14.781 14.528 -8.317 1.00 71.25 85 ILE A O 1
ATOM 648 N N . TYR A 1 86 ? -14.354 13.014 -9.908 1.00 69.88 86 TYR A N 1
ATOM 649 C CA . TYR A 1 86 ? -15.751 12.659 -10.140 1.00 69.88 86 TYR A CA 1
ATOM 650 C C . TYR A 1 86 ? -16.404 12.069 -8.884 1.00 69.88 86 TYR A C 1
ATOM 652 O O . TYR A 1 86 ? -17.473 12.531 -8.491 1.00 69.88 86 TYR A O 1
ATOM 660 N N . ASN A 1 87 ? -15.742 11.124 -8.210 1.00 55.72 87 ASN A N 1
ATOM 661 C CA . ASN A 1 87 ? -16.222 10.560 -6.947 1.00 55.72 87 ASN A CA 1
ATOM 662 C C . ASN A 1 87 ? -16.237 11.588 -5.807 1.00 55.72 87 ASN A C 1
ATOM 664 O O . ASN A 1 87 ? -17.129 11.541 -4.975 1.00 55.72 87 ASN A O 1
ATOM 668 N N . GLY A 1 88 ? -15.288 12.528 -5.767 1.00 55.84 88 GLY A N 1
ATOM 669 C CA . GLY A 1 88 ? -15.258 13.586 -4.752 1.00 55.84 88 GLY A CA 1
ATOM 670 C C . GLY A 1 88 ? -16.317 14.675 -4.959 1.00 55.84 88 GLY A C 1
ATOM 671 O O . GLY A 1 88 ? -16.775 15.280 -3.994 1.00 55.84 88 GLY A O 1
ATOM 672 N N . ILE A 1 89 ? -16.719 14.936 -6.207 1.00 72.38 89 ILE A N 1
ATOM 673 C CA . ILE A 1 89 ? -17.782 15.900 -6.541 1.00 72.38 89 ILE A CA 1
ATOM 674 C C . ILE A 1 89 ? -19.166 15.257 -6.417 1.00 72.38 89 ILE A C 1
ATOM 676 O O . ILE A 1 89 ? -20.126 15.940 -6.054 1.00 72.38 89 ILE A O 1
ATOM 680 N N . LYS A 1 90 ? -19.278 13.954 -6.687 1.00 52.03 90 LYS A N 1
ATOM 681 C CA . LYS A 1 90 ? -20.490 13.182 -6.441 1.00 52.03 90 LYS A CA 1
ATOM 682 C C . LYS A 1 90 ? -20.632 12.955 -4.933 1.00 52.03 90 LYS A C 1
ATOM 684 O O . LYS A 1 90 ? -20.248 11.915 -4.417 1.00 52.03 90 LYS A O 1
ATOM 689 N N . HIS A 1 91 ? -21.159 13.959 -4.234 1.00 45.72 91 HIS A N 1
ATOM 690 C CA . HIS A 1 91 ? -21.710 13.765 -2.897 1.00 45.72 91 HIS A CA 1
ATOM 691 C C . HIS A 1 91 ? -22.716 12.611 -2.973 1.00 45.72 91 HIS A C 1
ATOM 693 O O . HIS A 1 91 ? -23.633 12.648 -3.797 1.00 45.72 91 HIS A O 1
ATOM 699 N N . ASP A 1 92 ? -22.514 11.583 -2.149 1.00 48.50 92 ASP A N 1
ATOM 700 C CA . ASP A 1 92 ? -23.568 10.633 -1.810 1.00 48.50 92 ASP A CA 1
ATOM 701 C C . ASP A 1 92 ? -24.676 11.418 -1.099 1.00 48.50 92 ASP A C 1
ATOM 703 O O . ASP A 1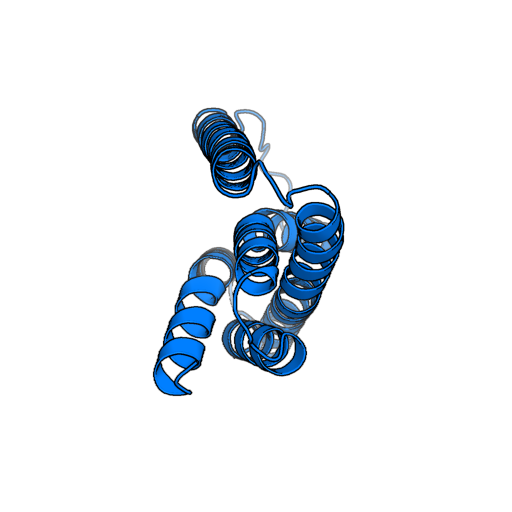 92 ? -24.680 11.578 0.119 1.00 48.50 92 ASP A O 1
ATOM 707 N N . ASP A 1 93 ? -25.623 11.928 -1.885 1.00 40.62 93 ASP A N 1
ATOM 708 C CA . ASP A 1 93 ? -26.926 12.388 -1.398 1.00 40.62 93 ASP A CA 1
ATOM 709 C C . ASP A 1 93 ? -27.821 11.201 -0.962 1.00 40.62 93 ASP A C 1
ATOM 711 O O . ASP A 1 93 ? -28.963 11.414 -0.564 1.00 40.62 93 ASP A O 1
ATOM 715 N N . ASP A 1 94 ? -27.298 9.965 -0.976 1.00 40.16 94 ASP A N 1
ATOM 716 C CA . ASP A 1 94 ? -28.020 8.722 -0.671 1.00 40.16 94 ASP A CA 1
ATOM 717 C C . ASP A 1 94 ? -27.380 7.879 0.458 1.00 40.16 94 ASP A C 1
ATOM 719 O O . ASP A 1 94 ? -27.617 6.674 0.538 1.00 40.16 94 ASP A O 1
ATOM 723 N N . GLU A 1 95 ? -26.617 8.461 1.391 1.00 39.88 95 GLU A N 1
ATOM 724 C CA . GLU A 1 95 ? -26.400 7.781 2.682 1.00 39.88 95 GLU A CA 1
ATOM 725 C C . GLU A 1 95 ? -27.513 8.155 3.664 1.00 39.88 95 GLU A C 1
ATOM 727 O O . GLU A 1 95 ? -27.374 8.958 4.594 1.00 39.88 95 GLU A O 1
ATOM 732 N N . GLU A 1 96 ? -28.659 7.503 3.448 1.00 35.69 96 GLU A N 1
ATOM 733 C CA . GLU A 1 96 ? -29.566 7.151 4.529 1.00 35.69 96 GLU A CA 1
ATOM 734 C C . GLU A 1 96 ? -28.750 6.687 5.740 1.00 35.69 96 GLU A C 1
ATOM 736 O O . GLU A 1 96 ? -27.836 5.866 5.652 1.00 35.69 96 GLU A O 1
ATOM 741 N N . GLN A 1 97 ? -29.111 7.236 6.895 1.00 40.41 97 GLN A N 1
ATOM 742 C CA . GLN A 1 97 ? -28.630 6.857 8.214 1.00 40.41 97 GLN A CA 1
ATOM 743 C C . GLN A 1 97 ? -28.958 5.380 8.517 1.00 40.41 97 GLN A C 1
ATOM 745 O O . GLN A 1 97 ? -29.816 5.069 9.343 1.00 40.41 97 GLN A O 1
ATOM 750 N N . GLU A 1 98 ? -28.289 4.430 7.878 1.00 35.53 98 GLU A N 1
ATOM 751 C CA . GLU A 1 98 ? -28.580 3.004 8.009 1.00 35.53 98 GLU A CA 1
ATOM 752 C C . GLU A 1 98 ? -27.592 2.341 8.985 1.00 35.53 98 GLU A C 1
ATOM 754 O O . GLU A 1 98 ? -26.580 1.747 8.634 1.00 35.53 98 GLU A O 1
ATOM 759 N N . LYS A 1 99 ? -27.945 2.481 10.268 1.00 35.75 99 LYS A N 1
ATOM 760 C CA . LYS A 1 99 ? -27.671 1.614 11.437 1.00 35.75 99 LYS A CA 1
ATOM 761 C C . LYS A 1 99 ? -26.256 0.994 11.608 1.00 35.75 99 LYS A C 1
ATOM 763 O O . LYS A 1 99 ? -25.830 0.134 10.838 1.00 35.75 99 LYS A O 1
ATOM 768 N N . PRO A 1 100 ? -25.603 1.209 12.773 1.00 44.00 1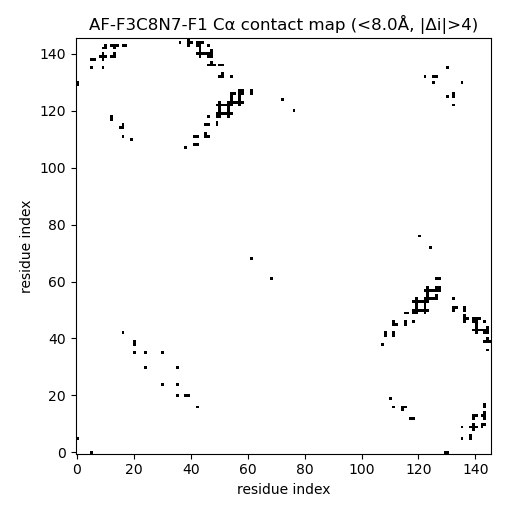00 PRO A N 1
ATOM 769 C CA . PRO A 1 100 ? -24.235 0.760 13.084 1.00 44.00 100 PRO A CA 1
ATOM 770 C C . PRO A 1 100 ? -24.107 -0.742 13.441 1.00 44.00 100 PRO A C 1
ATOM 772 O O . PRO A 1 100 ? -23.427 -1.106 14.397 1.00 44.00 100 PRO A O 1
ATOM 775 N N . GLY A 1 101 ? -24.781 -1.639 12.715 1.00 43.09 101 GLY A N 1
ATOM 776 C CA . GLY A 1 101 ? -24.975 -3.029 13.148 1.00 43.09 101 GLY A CA 1
ATOM 777 C C . GLY A 1 101 ? -24.280 -4.121 12.336 1.00 43.09 101 GLY A C 1
ATOM 778 O O . GLY A 1 101 ? -23.705 -5.027 12.933 1.00 43.09 101 GLY A O 1
ATOM 779 N N . GLN A 1 102 ? -24.374 -4.118 11.000 1.00 43.06 102 GLN A N 1
ATOM 780 C CA . GLN A 1 102 ? -24.165 -5.372 10.244 1.00 43.06 102 GLN A CA 1
ATOM 781 C C . GLN A 1 102 ? -23.327 -5.273 8.957 1.00 43.06 102 GLN A C 1
ATOM 783 O O . GLN A 1 102 ? -22.755 -6.283 8.557 1.00 43.06 102 GLN A O 1
ATOM 788 N N . HIS A 1 103 ? -23.115 -4.086 8.374 1.00 50.84 103 HIS A N 1
ATOM 789 C CA . HIS A 1 103 ? -22.314 -3.927 7.141 1.00 50.84 103 HIS A CA 1
ATOM 790 C C . HIS A 1 103 ? -20.912 -3.325 7.340 1.00 50.84 103 HIS A C 1
ATOM 792 O O . HIS A 1 103 ? -20.209 -3.048 6.372 1.00 50.84 103 HIS A O 1
ATOM 798 N N . SER A 1 104 ? -20.437 -3.209 8.588 1.00 63.66 104 SER A N 1
ATOM 799 C CA . SER A 1 104 ? -19.136 -2.592 8.910 1.00 63.66 104 SER A CA 1
ATOM 800 C C . SER A 1 104 ? -17.935 -3.254 8.215 1.00 63.66 104 SER A C 1
ATOM 802 O O . SER A 1 104 ? -16.937 -2.589 7.961 1.00 63.66 104 SER A O 1
ATOM 804 N N . PHE A 1 105 ? -18.011 -4.554 7.901 1.00 65.69 105 PHE A N 1
ATOM 805 C CA . PHE A 1 105 ? -16.957 -5.258 7.162 1.00 65.69 105 PHE A CA 1
ATOM 806 C C . PHE A 1 105 ? -16.988 -4.958 5.657 1.00 65.69 105 PHE A C 1
ATOM 808 O O . PHE A 1 105 ? -15.932 -4.790 5.060 1.00 65.69 105 PHE A O 1
ATOM 815 N N . TRP A 1 106 ? -18.179 -4.863 5.060 1.00 67.38 106 TRP A N 1
ATOM 816 C CA . TRP A 1 106 ? -18.334 -4.541 3.638 1.00 67.38 106 TRP A CA 1
ATOM 817 C C . TRP A 1 106 ? -17.930 -3.100 3.347 1.00 67.38 106 TRP A C 1
ATOM 819 O O . TRP A 1 106 ? -17.172 -2.872 2.414 1.00 67.38 106 TRP A O 1
ATOM 829 N N . ILE A 1 107 ? -18.346 -2.159 4.198 1.00 69.50 107 ILE A N 1
ATOM 830 C CA . ILE A 1 107 ? -17.937 -0.754 4.097 1.00 69.50 107 ILE A CA 1
ATOM 831 C C . ILE A 1 107 ? -16.414 -0.652 4.220 1.00 69.50 107 ILE A C 1
ATOM 833 O O . ILE A 1 107 ? -15.776 -0.081 3.351 1.00 69.50 107 ILE A O 1
ATOM 837 N N . LEU A 1 108 ? -15.807 -1.306 5.220 1.00 71.31 108 LEU A N 1
ATOM 838 C CA . LEU A 1 108 ? -14.347 -1.356 5.352 1.00 71.31 108 LEU A CA 1
ATOM 839 C C . LEU A 1 108 ? -13.640 -1.921 4.120 1.00 71.31 108 LEU A C 1
ATOM 841 O O . LEU A 1 108 ? -12.625 -1.377 3.707 1.00 71.31 108 LEU A O 1
ATOM 845 N N . ALA A 1 109 ? -14.139 -3.028 3.572 1.00 70.81 109 ALA A N 1
ATOM 846 C CA . ALA A 1 109 ? -13.530 -3.667 2.414 1.00 70.81 109 ALA A CA 1
ATOM 847 C C . ALA A 1 109 ? -13.639 -2.784 1.164 1.00 70.81 109 ALA A C 1
ATOM 849 O O . ALA A 1 109 ? -12.676 -2.679 0.411 1.00 70.81 109 ALA A O 1
ATOM 850 N N . VAL A 1 110 ? -14.781 -2.117 0.968 1.00 71.81 110 VAL A N 1
ATOM 851 C CA . VAL A 1 110 ? -14.994 -1.173 -0.136 1.00 71.81 110 VAL A CA 1
ATOM 852 C C . VAL A 1 110 ? -14.121 0.065 0.034 1.00 71.81 110 VAL A C 1
ATOM 854 O O . VAL A 1 110 ? -13.461 0.456 -0.922 1.00 71.81 110 VAL A O 1
ATOM 857 N N . THR A 1 111 ? -14.043 0.643 1.236 1.00 73.75 111 THR A N 1
ATOM 858 C CA . THR A 1 111 ? -13.160 1.781 1.518 1.00 73.75 111 THR A CA 1
ATOM 859 C C . THR A 1 111 ? -11.697 1.402 1.322 1.00 73.75 111 THR A C 1
ATOM 861 O O . THR A 1 111 ? -10.990 2.126 0.641 1.00 73.75 111 THR A O 1
ATOM 864 N N . ALA A 1 112 ? -11.253 0.251 1.831 1.00 76.00 112 ALA A N 1
ATOM 865 C CA . ALA A 1 112 ? -9.881 -0.224 1.653 1.00 76.00 112 ALA A CA 1
ATOM 866 C C . ALA A 1 112 ? -9.535 -0.496 0.188 1.00 76.00 112 ALA A C 1
ATOM 868 O O . ALA A 1 112 ? -8.437 -0.182 -0.261 1.00 76.00 112 ALA A O 1
ATOM 869 N N . PHE A 1 113 ? -10.479 -1.042 -0.579 1.00 75.25 113 PHE A N 1
ATOM 870 C CA . PHE A 1 113 ? -10.301 -1.205 -2.015 1.00 75.25 113 PHE A CA 1
ATOM 871 C C . PHE A 1 113 ? -10.211 0.151 -2.723 1.00 75.25 113 PHE A C 1
ATOM 873 O O . PHE A 1 113 ? -9.308 0.349 -3.530 1.00 75.25 113 PHE A O 1
ATOM 880 N N . ALA A 1 114 ? -11.106 1.085 -2.389 1.00 74.12 114 ALA A N 1
ATOM 881 C CA . ALA A 1 114 ? -11.154 2.420 -2.974 1.00 74.12 114 ALA A CA 1
ATOM 882 C C . ALA A 1 114 ? -9.901 3.249 -2.663 1.00 74.12 114 ALA A C 1
ATOM 884 O O . ALA A 1 114 ? -9.403 3.919 -3.564 1.00 74.12 114 ALA A O 1
ATOM 885 N N . THR A 1 115 ? -9.377 3.179 -1.435 1.00 78.00 115 THR A N 1
ATOM 886 C CA . THR A 1 115 ? -8.122 3.847 -1.071 1.00 78.00 115 THR A CA 1
ATOM 887 C C . THR A 1 115 ? -6.952 3.218 -1.811 1.00 78.00 115 THR A C 1
ATOM 889 O O . THR A 1 115 ? -6.211 3.952 -2.432 1.00 78.00 115 THR A O 1
ATOM 892 N N . SER A 1 116 ? -6.871 1.884 -1.906 1.00 81.31 116 SER A N 1
ATOM 893 C CA . SER A 1 116 ? -5.711 1.193 -2.501 1.00 81.31 116 SER A CA 1
ATOM 894 C C . SER A 1 116 ? -5.476 1.396 -3.999 1.00 81.31 116 SER A C 1
ATOM 896 O O . SER A 1 116 ? -4.492 0.909 -4.562 1.00 81.31 116 SER A O 1
ATOM 898 N N . ILE A 1 117 ? -6.372 2.103 -4.689 1.00 77.69 117 ILE A N 1
ATOM 899 C CA . ILE A 1 117 ? -6.190 2.428 -6.106 1.00 77.69 117 ILE A CA 1
ATOM 900 C C . ILE A 1 117 ? -4.940 3.308 -6.308 1.00 77.69 117 ILE A C 1
ATOM 902 O O . ILE A 1 117 ? -4.275 3.198 -7.342 1.00 77.69 117 ILE A O 1
ATOM 906 N N . ASP A 1 118 ? -4.569 4.131 -5.325 1.00 80.00 118 ASP A N 1
ATOM 907 C CA . ASP A 1 118 ? -3.338 4.926 -5.352 1.00 80.00 118 ASP A CA 1
ATOM 908 C C . ASP A 1 118 ? -2.076 4.035 -5.336 1.00 80.00 118 ASP A C 1
ATOM 910 O O . ASP A 1 118 ? -1.175 4.193 -6.167 1.00 80.00 118 ASP A O 1
ATOM 914 N N . ALA A 1 119 ? -2.064 3.008 -4.492 1.00 83.19 119 ALA A N 1
ATOM 915 C CA . ALA A 1 119 ? -1.004 2.032 -4.337 1.00 83.19 119 ALA A CA 1
ATOM 916 C C . ALA A 1 119 ? -0.892 1.115 -5.560 1.00 83.19 119 ALA A C 1
ATOM 918 O O . ALA A 1 119 ? 0.208 0.694 -5.928 1.00 83.19 119 ALA A O 1
ATOM 919 N N . LEU A 1 120 ? -2.007 0.861 -6.258 1.00 81.75 120 LEU A N 1
ATOM 920 C CA . LEU A 1 120 ? -2.014 0.189 -7.561 1.00 81.75 120 LEU A CA 1
ATOM 921 C C . LEU A 1 120 ? -1.252 1.021 -8.593 1.00 81.75 120 LEU A C 1
ATOM 923 O O . LEU A 1 120 ? -0.397 0.494 -9.307 1.00 81.75 120 LEU A O 1
ATOM 927 N N . ALA A 1 121 ? -1.553 2.319 -8.672 1.00 78.38 121 ALA A N 1
ATOM 928 C CA . ALA A 1 121 ? -0.909 3.232 -9.610 1.00 78.38 121 ALA A CA 1
ATOM 929 C C . ALA A 1 121 ? 0.591 3.378 -9.310 1.00 78.38 121 ALA A C 1
ATOM 931 O O . ALA A 1 121 ? 1.417 3.324 -10.225 1.00 78.38 121 ALA A O 1
ATOM 932 N N . VAL A 1 122 ? 0.964 3.466 -8.030 1.00 82.25 122 VAL A N 1
ATOM 933 C CA . VAL A 1 122 ? 2.369 3.426 -7.605 1.00 82.25 122 VAL A CA 1
ATOM 934 C C . VAL A 1 122 ? 3.020 2.088 -7.956 1.00 82.25 122 VAL A C 1
ATOM 936 O O . VAL A 1 122 ? 4.148 2.081 -8.446 1.00 82.25 122 VAL A O 1
ATOM 939 N N . GLY A 1 123 ? 2.313 0.966 -7.805 1.00 83.69 123 GLY A N 1
ATOM 940 C CA . GLY A 1 123 ? 2.762 -0.360 -8.233 1.00 83.69 123 GLY A CA 1
ATOM 941 C C . GLY A 1 123 ? 3.101 -0.427 -9.723 1.00 83.69 123 GLY A C 1
ATOM 942 O O . GLY A 1 123 ? 4.162 -0.935 -10.086 1.00 83.69 123 GLY A O 1
ATOM 943 N N . VAL A 1 124 ? 2.252 0.146 -10.587 1.00 79.50 124 VAL A N 1
ATOM 944 C CA . VAL A 1 124 ? 2.534 0.282 -12.029 1.00 79.50 124 VAL A CA 1
ATOM 945 C C . VAL A 1 124 ? 3.823 1.077 -12.245 1.00 79.50 124 VAL A C 1
ATOM 947 O O . VAL A 1 124 ? 4.680 0.647 -13.012 1.00 79.50 124 VAL A O 1
ATOM 950 N N . GLY A 1 125 ? 4.000 2.196 -11.536 1.00 74.25 125 GLY A N 1
ATOM 951 C CA . GLY A 1 125 ? 5.216 3.012 -11.600 1.00 74.25 125 GLY A CA 1
ATOM 952 C C . GLY A 1 125 ? 6.477 2.264 -11.153 1.00 74.25 125 GLY A C 1
ATOM 953 O O . GLY A 1 125 ? 7.520 2.371 -11.795 1.00 74.25 125 GLY A O 1
ATOM 954 N N . LEU A 1 126 ? 6.380 1.441 -10.104 1.00 80.94 126 LEU A N 1
ATOM 955 C CA . LEU A 1 126 ? 7.479 0.599 -9.621 1.00 80.94 126 LEU A CA 1
ATOM 956 C C . LEU A 1 126 ? 7.909 -0.464 -10.639 1.00 80.94 126 LEU A C 1
ATOM 958 O O . LEU A 1 126 ? 9.021 -0.965 -10.530 1.00 80.94 126 LEU A O 1
ATOM 962 N N . ALA A 1 127 ? 7.090 -0.804 -11.639 1.00 76.94 127 ALA A N 1
ATOM 963 C CA . ALA A 1 127 ? 7.493 -1.729 -12.703 1.00 76.94 127 ALA A CA 1
ATOM 964 C C . ALA A 1 127 ? 8.589 -1.153 -13.615 1.00 76.94 127 ALA A C 1
ATOM 966 O O . ALA A 1 127 ? 9.325 -1.911 -14.243 1.00 76.94 127 ALA A O 1
ATOM 967 N N . PHE A 1 128 ? 8.722 0.174 -13.646 1.00 69.06 128 PHE A N 1
ATOM 968 C CA . PHE A 1 128 ? 9.730 0.899 -14.422 1.00 69.06 128 PHE A CA 1
ATOM 969 C C . PHE A 1 128 ? 10.977 1.250 -13.600 1.00 69.06 128 PHE A C 1
ATOM 971 O O . PHE A 1 128 ? 11.950 1.777 -14.137 1.00 69.06 128 PHE A O 1
ATOM 978 N N . VAL A 1 129 ? 10.966 0.968 -12.293 1.00 71.75 129 VAL A N 1
ATOM 979 C CA . VAL A 1 129 ? 12.092 1.219 -11.390 1.00 71.75 129 VAL A CA 1
ATOM 980 C C . VAL A 1 129 ? 12.657 -0.124 -10.941 1.00 71.75 129 VAL A C 1
ATOM 982 O O . VAL A 1 129 ? 11.919 -0.991 -10.489 1.00 71.75 129 VAL A O 1
ATOM 985 N N . ASP A 1 130 ? 13.975 -0.299 -11.036 1.00 65.44 130 ASP A N 1
ATOM 986 C CA . ASP A 1 130 ? 14.663 -1.547 -10.675 1.00 65.44 130 ASP A CA 1
ATOM 987 C C . ASP A 1 130 ? 14.658 -1.765 -9.145 1.00 65.44 130 ASP A C 1
ATOM 989 O O . ASP A 1 130 ? 15.576 -1.394 -8.400 1.00 65.44 130 ASP A O 1
ATOM 993 N N . VAL A 1 131 ? 13.515 -2.232 -8.639 1.00 72.56 131 VAL A N 1
ATOM 994 C CA . VAL A 1 131 ? 13.181 -2.348 -7.219 1.00 72.56 131 VAL A CA 1
ATOM 995 C C . VAL A 1 131 ? 12.507 -3.684 -6.986 1.00 72.56 131 VAL A C 1
ATOM 997 O O . VAL A 1 131 ? 11.647 -4.127 -7.744 1.00 72.56 131 VAL A O 1
ATOM 1000 N N . ASN A 1 132 ? 12.867 -4.320 -5.875 1.00 82.75 132 ASN A N 1
ATOM 1001 C CA . ASN A 1 132 ? 12.198 -5.534 -5.453 1.00 82.75 132 ASN A CA 1
ATOM 1002 C C . ASN A 1 132 ? 10.771 -5.208 -4.981 1.00 82.75 132 ASN A C 1
ATOM 1004 O O . ASN A 1 132 ? 10.572 -4.732 -3.859 1.00 82.75 132 ASN A O 1
ATOM 1008 N N . ILE A 1 133 ? 9.790 -5.490 -5.842 1.00 82.44 133 ILE A N 1
ATOM 1009 C CA . ILE A 1 133 ? 8.368 -5.246 -5.580 1.00 82.44 133 ILE A CA 1
ATOM 1010 C C . ILE A 1 133 ? 7.880 -5.936 -4.306 1.00 82.44 133 ILE A C 1
ATOM 1012 O O . ILE A 1 133 ? 7.057 -5.376 -3.596 1.00 82.44 133 ILE A O 1
ATOM 1016 N N . VAL A 1 134 ? 8.426 -7.106 -3.960 1.00 84.94 134 VAL A N 1
ATOM 1017 C CA . VAL A 1 134 ? 8.034 -7.837 -2.747 1.00 84.94 134 VAL A CA 1
ATOM 1018 C C . VAL A 1 134 ? 8.410 -7.035 -1.504 1.00 84.94 134 VAL A C 1
ATOM 1020 O O . VAL A 1 134 ? 7.613 -6.922 -0.579 1.00 84.94 134 VAL A O 1
ATOM 1023 N N . ILE A 1 135 ? 9.599 -6.427 -1.494 1.00 85.69 135 ILE A N 1
ATOM 1024 C CA . ILE A 1 135 ? 10.053 -5.597 -0.372 1.00 85.69 135 ILE A CA 1
ATOM 1025 C C . ILE A 1 135 ? 9.227 -4.308 -0.299 1.00 85.69 135 ILE A C 1
ATOM 1027 O O . ILE A 1 135 ? 8.851 -3.893 0.793 1.00 85.69 135 ILE A O 1
ATOM 1031 N N . ALA A 1 136 ? 8.915 -3.696 -1.444 1.00 85.75 136 ALA A N 1
ATOM 1032 C CA . ALA A 1 136 ? 8.106 -2.481 -1.486 1.00 85.75 136 ALA A CA 1
ATOM 1033 C C . ALA A 1 136 ? 6.662 -2.723 -1.020 1.00 85.75 136 ALA A C 1
ATOM 1035 O O . ALA A 1 136 ? 6.177 -2.010 -0.147 1.00 85.75 136 ALA A O 1
ATOM 1036 N N . ALA A 1 137 ? 6.014 -3.768 -1.534 1.00 87.31 137 ALA A N 1
ATOM 1037 C CA . ALA A 1 137 ? 4.658 -4.158 -1.164 1.00 87.31 137 ALA A CA 1
ATOM 1038 C C . ALA A 1 137 ? 4.550 -4.535 0.319 1.00 87.31 137 ALA A C 1
ATOM 1040 O O . ALA A 1 137 ? 3.627 -4.098 0.999 1.00 87.31 137 ALA A O 1
ATOM 1041 N N . LEU A 1 138 ? 5.519 -5.293 0.848 1.00 87.94 138 LEU A N 1
ATOM 1042 C CA . LEU A 1 138 ? 5.554 -5.617 2.275 1.00 87.94 138 LEU A CA 1
ATOM 1043 C C . LEU A 1 138 ? 5.780 -4.376 3.141 1.00 87.94 138 LEU A C 1
ATOM 1045 O O . LEU A 1 138 ? 5.176 -4.271 4.203 1.00 87.94 138 LEU A O 1
ATOM 1049 N N . ALA A 1 139 ? 6.627 -3.438 2.711 1.00 87.06 139 ALA A N 1
ATOM 1050 C CA . ALA A 1 139 ? 6.848 -2.198 3.448 1.00 87.06 139 ALA A CA 1
ATOM 1051 C C . ALA A 1 139 ? 5.573 -1.343 3.513 1.00 87.06 139 ALA A C 1
ATOM 1053 O O . ALA A 1 139 ? 5.230 -0.875 4.596 1.00 87.06 139 ALA A O 1
ATOM 1054 N N . ILE A 1 140 ? 4.862 -1.190 2.389 1.00 87.56 140 ILE A N 1
ATOM 1055 C CA . ILE A 1 140 ? 3.583 -0.466 2.313 1.00 87.56 140 ILE A CA 1
ATOM 1056 C C . ILE A 1 140 ? 2.539 -1.153 3.200 1.00 87.56 140 ILE A C 1
ATOM 1058 O O . ILE A 1 140 ? 2.003 -0.536 4.114 1.00 87.56 140 ILE A O 1
ATOM 1062 N N . GLY A 1 141 ? 2.326 -2.458 3.027 1.00 85.38 141 GLY A N 1
ATOM 1063 C CA . GLY A 1 141 ? 1.347 -3.207 3.811 1.00 85.38 141 GLY A CA 1
ATOM 1064 C C . GLY A 1 141 ? 1.613 -3.205 5.316 1.00 85.38 141 GLY A C 1
ATOM 1065 O O . GLY A 1 141 ? 0.680 -3.075 6.111 1.00 85.38 141 GLY A O 1
ATOM 1066 N N . LEU A 1 142 ? 2.881 -3.306 5.732 1.00 88.06 142 LEU A N 1
ATOM 1067 C CA . LEU A 1 142 ? 3.260 -3.188 7.142 1.00 88.06 142 LEU A CA 1
ATOM 1068 C C . LEU A 1 142 ? 3.021 -1.773 7.673 1.00 88.06 142 LEU A C 1
ATOM 1070 O O . LEU A 1 142 ? 2.485 -1.640 8.768 1.00 88.06 142 LEU A O 1
ATOM 1074 N N . ALA A 1 143 ? 3.368 -0.737 6.905 1.00 86.38 143 ALA A N 1
ATOM 1075 C CA . ALA A 1 143 ? 3.111 0.652 7.279 1.00 86.38 143 ALA A CA 1
ATOM 1076 C C . ALA A 1 143 ? 1.612 0.978 7.376 1.00 86.38 143 ALA A C 1
ATOM 1078 O O . ALA A 1 143 ? 1.238 1.868 8.130 1.00 86.38 143 ALA A O 1
ATOM 1079 N N . THR A 1 144 ? 0.758 0.269 6.639 1.00 85.31 144 THR A N 1
ATOM 1080 C CA . THR A 1 144 ? -0.706 0.395 6.721 1.00 85.31 144 THR A CA 1
ATOM 1081 C C . THR A 1 144 ? -1.314 -0.410 7.871 1.00 85.31 144 THR A C 1
ATOM 1083 O O . THR A 1 144 ? -2.363 -0.056 8.406 1.00 85.31 144 THR A O 1
ATOM 1086 N N . THR A 1 145 ? -0.678 -1.519 8.257 1.00 84.69 145 THR A N 1
ATOM 1087 C CA . THR A 1 145 ? -1.176 -2.380 9.343 1.00 8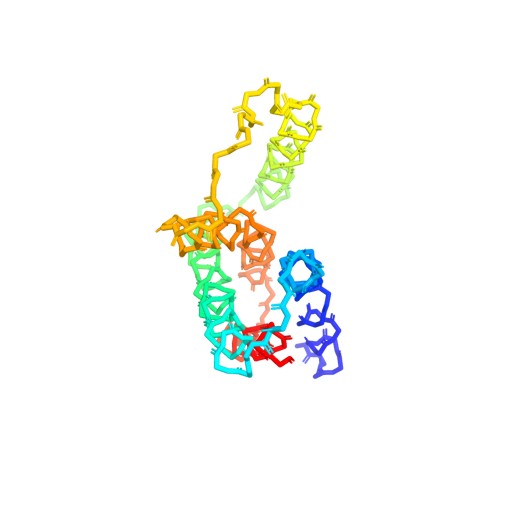4.69 145 THR A CA 1
ATOM 1088 C C . THR A 1 145 ? -0.905 -1.791 10.731 1.00 84.69 145 THR A C 1
ATOM 1090 O O . THR A 1 145 ? -1.666 -2.073 11.661 1.00 84.69 145 THR A O 1
ATOM 1093 N N . VAL A 1 146 ? 0.200 -1.051 10.880 1.00 77.94 146 VAL A N 1
ATOM 1094 C CA . VAL A 1 146 ? 0.703 -0.479 12.144 1.00 77.94 146 VAL A CA 1
ATOM 1095 C C . VAL A 1 146 ? 0.109 0.900 12.390 1.00 77.94 146 VAL A C 1
ATOM 1097 O O . VAL A 1 146 ? -0.396 1.103 13.518 1.00 77.94 146 VAL A O 1
#